Protein AF-A0AAU1TSJ1-F1 (afdb_monomer_lite)

Structure (mmCIF, N/CA/C/O backbone):
data_AF-A0AAU1TSJ1-F1
#
_entry.id   AF-A0AAU1TSJ1-F1
#
loop_
_atom_site.group_PDB
_atom_site.id
_atom_site.type_symbol
_atom_site.label_atom_id
_atom_site.label_alt_id
_atom_site.label_comp_id
_atom_site.label_asym_id
_atom_site.label_entity_id
_atom_site.label_seq_id
_atom_site.pdbx_PDB_ins_code
_atom_site.Cartn_x
_atom_site.Cartn_y
_atom_site.Cartn_z
_atom_site.occupancy
_atom_site.B_iso_or_equiv
_atom_site.auth_seq_id
_atom_site.auth_comp_id
_atom_site.auth_asym_id
_atom_site.auth_atom_id
_atom_site.pdbx_PDB_model_num
ATOM 1 N N . MET A 1 1 ? 46.898 -7.331 -11.568 1.00 37.97 1 MET A N 1
ATOM 2 C CA . MET A 1 1 ? 45.743 -8.161 -11.978 1.00 37.97 1 MET A CA 1
ATOM 3 C C . MET A 1 1 ? 44.589 -7.927 -11.012 1.00 37.97 1 MET A C 1
ATOM 5 O O . MET A 1 1 ? 44.595 -8.489 -9.929 1.00 37.97 1 MET A O 1
ATOM 9 N N . THR A 1 2 ? 43.610 -7.106 -11.386 1.00 34.94 2 THR A N 1
ATOM 10 C CA . THR A 1 2 ? 42.276 -7.073 -10.764 1.00 34.94 2 THR A CA 1
ATOM 11 C C . THR A 1 2 ? 41.277 -6.904 -11.903 1.00 34.94 2 THR A C 1
ATOM 13 O O . THR A 1 2 ? 41.324 -5.932 -12.651 1.00 34.94 2 THR A O 1
ATOM 16 N N . LEU A 1 3 ? 40.458 -7.931 -12.126 1.00 38.59 3 LEU A N 1
ATOM 17 C CA . LEU A 1 3 ? 39.524 -8.006 -13.246 1.00 38.59 3 LEU A CA 1
ATOM 18 C C . LEU A 1 3 ? 38.462 -6.911 -13.101 1.00 38.59 3 LEU A C 1
ATOM 20 O O . LEU A 1 3 ? 37.605 -6.971 -12.217 1.00 38.59 3 LEU A O 1
ATOM 24 N N . GLY A 1 4 ? 38.529 -5.915 -13.987 1.00 41.94 4 GLY A N 1
ATOM 25 C CA . GLY A 1 4 ? 37.473 -4.936 -14.187 1.00 41.94 4 GLY A CA 1
ATOM 26 C C . GLY A 1 4 ? 36.176 -5.666 -14.510 1.00 41.94 4 GLY A C 1
ATOM 27 O O . GLY A 1 4 ? 36.056 -6.337 -15.533 1.00 41.94 4 GLY A O 1
ATOM 28 N N . THR A 1 5 ? 35.203 -5.579 -13.607 1.00 44.62 5 THR A N 1
ATOM 29 C CA . THR A 1 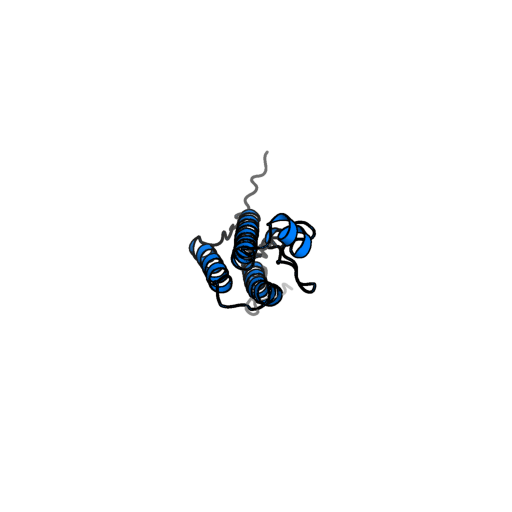5 ? 33.854 -6.067 -13.883 1.00 44.62 5 THR A CA 1
ATOM 30 C C . THR A 1 5 ? 33.160 -5.031 -14.760 1.00 44.62 5 THR A C 1
ATOM 32 O O . THR A 1 5 ? 32.386 -4.212 -14.275 1.00 44.62 5 THR A O 1
ATOM 35 N N . ASP A 1 6 ? 33.457 -5.066 -16.058 1.00 41.06 6 ASP A N 1
ATOM 36 C CA . ASP A 1 6 ? 32.745 -4.315 -17.089 1.00 41.06 6 ASP A CA 1
ATOM 37 C C . ASP A 1 6 ? 31.368 -4.962 -17.300 1.00 41.06 6 ASP A C 1
ATOM 39 O O . ASP A 1 6 ? 31.144 -5.823 -18.150 1.00 41.06 6 ASP A O 1
ATOM 43 N N . ARG A 1 7 ? 30.434 -4.657 -16.398 1.00 43.31 7 ARG A N 1
ATOM 44 C CA . ARG A 1 7 ? 29.023 -4.998 -16.569 1.00 43.31 7 ARG A CA 1
ATOM 45 C C . ARG A 1 7 ? 28.230 -3.714 -16.478 1.00 43.31 7 ARG A C 1
ATOM 47 O O . ARG A 1 7 ? 27.925 -3.237 -15.389 1.00 43.31 7 ARG A O 1
ATOM 54 N N . ASN A 1 8 ? 27.872 -3.189 -17.644 1.00 38.66 8 ASN A N 1
ATOM 55 C CA . ASN A 1 8 ? 26.901 -2.113 -17.789 1.00 38.66 8 ASN A CA 1
ATOM 56 C C . ASN A 1 8 ? 25.516 -2.627 -17.350 1.00 38.66 8 ASN A C 1
ATOM 58 O O . ASN A 1 8 ? 24.721 -3.140 -18.138 1.00 38.66 8 ASN A O 1
ATOM 62 N N . VAL A 1 9 ? 25.248 -2.576 -16.045 1.00 42.56 9 VAL A N 1
ATOM 63 C CA . VAL A 1 9 ? 23.927 -2.854 -15.478 1.00 42.56 9 VAL A CA 1
ATOM 64 C C . VAL A 1 9 ? 23.094 -1.592 -15.648 1.00 42.56 9 VAL A C 1
ATOM 66 O O . VAL A 1 9 ? 23.285 -0.613 -14.930 1.00 42.56 9 VAL A O 1
ATOM 69 N N . VAL A 1 10 ? 22.156 -1.607 -16.598 1.00 45.84 10 VAL A N 1
ATOM 70 C CA . VAL A 1 10 ? 21.131 -0.563 -16.698 1.00 45.84 10 VAL A CA 1
ATOM 71 C C . VAL A 1 10 ? 20.203 -0.725 -15.498 1.00 45.84 10 VAL A C 1
ATOM 73 O O . VAL A 1 10 ? 19.226 -1.476 -15.528 1.00 45.84 10 VAL A O 1
ATOM 76 N N . TYR A 1 11 ? 20.532 -0.047 -14.402 1.00 48.62 11 TYR A N 1
ATOM 77 C CA . TYR A 1 11 ? 19.621 0.100 -13.281 1.00 48.62 11 TYR A CA 1
ATOM 78 C C . TYR A 1 11 ? 18.442 0.948 -13.757 1.00 48.62 11 TYR A C 1
ATOM 80 O O . TYR A 1 11 ? 18.512 2.175 -13.800 1.00 48.62 11 TYR A O 1
ATOM 88 N N . THR A 1 12 ? 17.357 0.289 -14.158 1.00 55.56 12 THR A N 1
ATOM 89 C CA . THR A 1 12 ? 16.117 0.963 -14.554 1.00 55.56 12 THR A CA 1
ATOM 90 C C . THR A 1 12 ? 15.384 1.409 -13.292 1.00 55.56 12 THR A C 1
ATOM 92 O O . THR A 1 12 ? 14.319 0.902 -12.944 1.00 55.56 12 THR A O 1
ATOM 95 N N . TYR A 1 13 ? 15.985 2.352 -12.562 1.00 59.28 13 TYR A N 1
ATOM 96 C CA . TYR A 1 13 ? 15.320 3.003 -11.447 1.00 59.28 13 TYR A CA 1
ATOM 97 C C . TYR A 1 13 ? 14.005 3.596 -11.959 1.00 59.28 13 TYR A C 1
ATOM 99 O O . TYR A 1 13 ? 13.984 4.224 -13.025 1.00 59.28 13 TYR A O 1
ATOM 107 N N . PRO A 1 14 ? 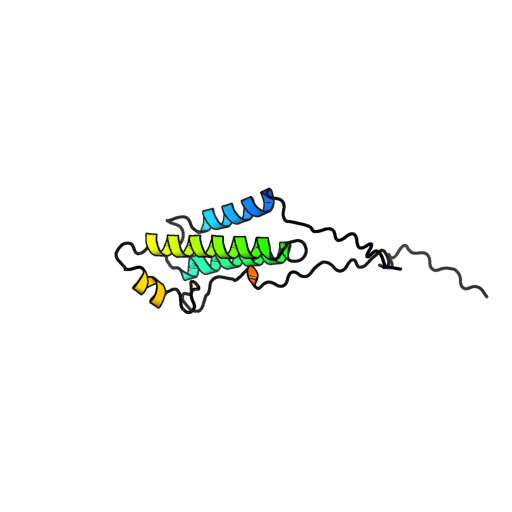12.888 3.398 -11.242 1.00 66.31 14 PRO A N 1
ATOM 108 C CA . PRO A 1 14 ? 11.636 3.976 -11.678 1.00 66.31 14 PRO A CA 1
ATOM 109 C C . PRO A 1 14 ? 11.809 5.494 -11.629 1.00 66.31 14 PRO A C 1
ATOM 111 O O . PRO A 1 14 ? 12.237 6.048 -10.615 1.00 66.31 14 PRO A O 1
ATOM 114 N N . SER A 1 15 ? 11.495 6.170 -12.736 1.00 72.94 15 SER A N 1
ATOM 115 C CA . SER A 1 15 ? 11.477 7.632 -12.770 1.00 72.94 15 SER A CA 1
ATOM 116 C C . SER A 1 15 ? 10.666 8.165 -11.586 1.00 72.94 15 SER A C 1
ATOM 118 O O . SER A 1 15 ? 9.638 7.582 -11.222 1.00 72.94 15 SER A O 1
ATOM 120 N N . LYS A 1 16 ? 11.069 9.311 -11.020 1.00 77.25 16 LYS A N 1
ATOM 121 C CA . LYS A 1 16 ? 10.301 10.008 -9.971 1.00 77.25 16 LYS A CA 1
ATOM 122 C C . LYS A 1 16 ? 8.820 10.150 -10.356 1.00 77.25 16 LYS A C 1
ATOM 124 O O . LYS A 1 16 ? 7.949 10.023 -9.502 1.00 77.25 16 LYS A O 1
ATOM 129 N N . LYS A 1 17 ? 8.530 10.312 -11.653 1.00 79.44 17 LYS A N 1
ATOM 130 C CA . LYS A 1 17 ? 7.172 10.377 -12.212 1.00 79.44 17 LYS A CA 1
ATOM 131 C C . LYS A 1 17 ? 6.396 9.059 -12.078 1.00 79.44 17 LYS A C 1
ATOM 133 O O . LYS A 1 17 ? 5.210 9.078 -11.764 1.00 79.44 17 LYS A O 1
ATOM 138 N N . ALA A 1 18 ? 7.051 7.915 -12.281 1.00 81.00 18 ALA A N 1
ATOM 139 C CA . ALA A 1 18 ? 6.432 6.598 -12.123 1.00 81.00 18 ALA A CA 1
ATOM 140 C C . ALA A 1 18 ? 6.111 6.294 -10.651 1.00 81.00 18 ALA A C 1
ATOM 142 O O . ALA A 1 18 ? 5.051 5.741 -10.354 1.00 81.00 18 ALA A O 1
ATOM 143 N N . LEU A 1 19 ? 6.998 6.705 -9.738 1.00 83.44 19 LEU A N 1
ATOM 144 C CA . LEU A 1 19 ? 6.767 6.612 -8.297 1.00 83.44 19 LEU A CA 1
ATOM 145 C C . LEU A 1 19 ? 5.630 7.538 -7.840 1.00 83.44 19 LEU A C 1
ATOM 147 O O . LEU A 1 19 ? 4.735 7.102 -7.121 1.00 83.44 19 LEU A O 1
ATOM 151 N N . ALA A 1 20 ? 5.615 8.788 -8.305 1.00 85.19 20 ALA A N 1
ATOM 152 C CA . ALA A 1 20 ? 4.524 9.720 -8.025 1.00 85.19 20 ALA A CA 1
ATOM 153 C C . ALA A 1 20 ? 3.175 9.167 -8.513 1.00 85.19 20 ALA A C 1
ATOM 155 O O . ALA A 1 20 ? 2.207 9.156 -7.763 1.00 85.19 20 ALA A O 1
ATOM 156 N N . SER A 1 21 ? 3.136 8.584 -9.716 1.00 87.56 21 SER A N 1
ATOM 157 C CA . SER A 1 21 ? 1.922 7.985 -10.281 1.00 87.56 21 SER A CA 1
ATOM 158 C C . SER A 1 21 ? 1.331 6.872 -9.404 1.00 87.56 21 SER A C 1
ATOM 160 O O . SER A 1 21 ? 0.117 6.837 -9.188 1.00 87.56 21 SER A O 1
ATOM 162 N N . ILE A 1 22 ? 2.155 5.964 -8.862 1.00 87.06 22 ILE A N 1
ATOM 163 C CA . ILE A 1 22 ? 1.649 4.910 -7.965 1.00 87.06 22 ILE A CA 1
ATOM 164 C C . ILE A 1 22 ? 1.228 5.473 -6.607 1.00 87.06 22 ILE A C 1
ATOM 166 O O . ILE A 1 22 ? 0.191 5.073 -6.081 1.00 87.06 22 ILE A O 1
ATOM 170 N N . VAL A 1 23 ? 1.975 6.441 -6.074 1.00 88.12 23 VAL A N 1
ATOM 171 C CA . VAL A 1 23 ? 1.632 7.143 -4.832 1.00 88.12 23 VAL A CA 1
ATOM 172 C C . VAL A 1 23 ? 0.285 7.856 -4.966 1.00 88.12 23 VAL A C 1
ATOM 174 O O . VAL A 1 23 ? -0.560 7.730 -4.079 1.00 88.12 23 VAL A O 1
ATOM 177 N N . ASP A 1 24 ? 0.035 8.524 -6.090 1.00 88.88 24 ASP A N 1
ATOM 178 C CA . ASP A 1 24 ? -1.230 9.199 -6.377 1.00 88.88 24 ASP A CA 1
ATOM 179 C C . ASP A 1 24 ? -2.385 8.208 -6.536 1.00 88.88 24 ASP A C 1
ATOM 181 O O . ASP A 1 24 ? -3.465 8.430 -5.985 1.00 88.88 24 ASP A O 1
ATOM 185 N N . LYS A 1 25 ? -2.156 7.063 -7.193 1.00 87.94 25 LYS A N 1
ATOM 186 C CA . LYS A 1 25 ? -3.148 5.975 -7.264 1.00 87.94 25 LYS A CA 1
ATOM 187 C C . LYS A 1 25 ? -3.496 5.442 -5.876 1.00 87.94 25 LYS A C 1
ATOM 189 O O . LYS A 1 25 ? -4.675 5.360 -5.532 1.00 87.94 25 LYS A O 1
ATOM 194 N N . VAL A 1 26 ? -2.491 5.136 -5.052 1.00 88.44 26 VAL A N 1
ATOM 195 C CA . VAL A 1 26 ? -2.689 4.711 -3.658 1.00 88.44 26 VAL A CA 1
ATOM 196 C C . VAL A 1 26 ? -3.465 5.782 -2.889 1.00 88.44 26 VAL A C 1
ATOM 198 O O . VAL A 1 26 ? -4.459 5.481 -2.226 1.00 88.44 26 VAL A O 1
ATOM 201 N N . ARG A 1 27 ? -3.079 7.055 -3.029 1.00 87.31 27 ARG A N 1
ATOM 202 C CA . ARG A 1 27 ? -3.755 8.191 -2.394 1.00 87.31 27 ARG A CA 1
ATOM 203 C C . ARG A 1 27 ? -5.227 8.280 -2.797 1.00 87.31 27 ARG A C 1
ATOM 205 O O . ARG A 1 27 ? -6.056 8.506 -1.913 1.00 87.31 27 ARG A O 1
ATOM 212 N N . ALA A 1 28 ? -5.533 8.096 -4.081 1.00 86.62 28 ALA A N 1
ATOM 213 C CA . ALA A 1 28 ? -6.877 8.163 -4.650 1.00 86.62 28 ALA A CA 1
ATOM 214 C C . ALA A 1 28 ? -7.781 6.999 -4.213 1.00 86.62 28 ALA A C 1
ATOM 216 O O . ALA A 1 28 ? -8.994 7.193 -4.080 1.00 86.62 28 ALA A O 1
ATOM 217 N N . ILE A 1 29 ? -7.205 5.817 -3.9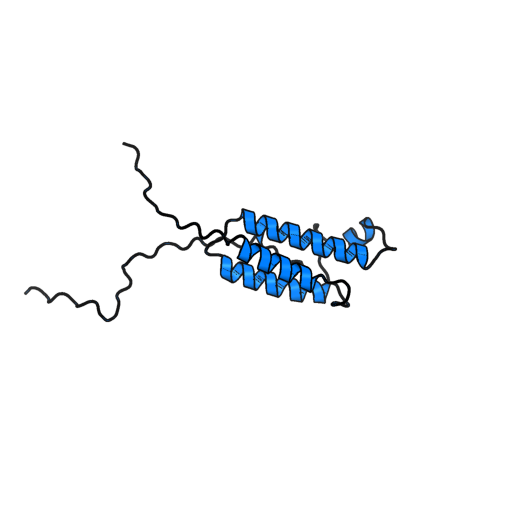80 1.00 84.38 29 ILE A N 1
ATOM 218 C CA . ILE A 1 29 ? -7.900 4.630 -3.455 1.00 84.38 29 ILE A CA 1
ATOM 219 C C . ILE A 1 29 ? -8.186 4.801 -1.960 1.00 84.38 29 ILE A C 1
ATOM 221 O O . ILE A 1 29 ? -9.314 4.620 -1.517 1.00 84.38 29 ILE A O 1
ATOM 225 N N . THR A 1 30 ? -7.218 5.287 -1.175 1.00 81.81 30 THR A N 1
ATOM 226 C CA . THR A 1 30 ? -7.414 5.551 0.267 1.00 81.81 30 THR A CA 1
ATOM 227 C C . THR A 1 30 ? -8.256 6.816 0.559 1.00 81.81 30 THR A C 1
ATOM 229 O O . THR A 1 30 ? -8.185 7.387 1.652 1.00 81.81 30 THR A O 1
ATOM 232 N N . GLY A 1 31 ? -9.021 7.323 -0.411 1.00 76.50 31 GLY A N 1
ATOM 233 C CA . GLY A 1 31 ? -9.945 8.444 -0.220 1.00 76.50 31 GLY A CA 1
ATOM 234 C C . GLY A 1 31 ? -11.045 8.108 0.798 1.00 76.50 31 GLY A C 1
ATOM 235 O O . GLY A 1 31 ? -11.516 6.976 0.863 1.00 76.50 31 GLY A O 1
ATOM 236 N N . ARG A 1 32 ? -11.453 9.098 1.608 1.00 58.62 32 ARG A N 1
ATOM 237 C CA . ARG A 1 32 ? -12.316 8.944 2.805 1.00 58.62 32 ARG A CA 1
ATOM 238 C C . ARG A 1 32 ? -13.651 8.208 2.579 1.00 58.62 32 ARG A C 1
ATOM 240 O O . ARG A 1 32 ? -14.194 7.691 3.547 1.00 58.62 32 ARG A O 1
ATOM 247 N N . SER A 1 33 ? -14.171 8.168 1.356 1.00 57.47 33 SER A N 1
ATOM 248 C CA . SER A 1 33 ? -15.567 7.821 1.052 1.00 57.47 33 SER A CA 1
ATOM 249 C C . SER A 1 33 ? -15.755 6.623 0.111 1.00 57.47 33 SER A C 1
ATOM 251 O O . SER A 1 33 ? -16.886 6.337 -0.261 1.00 57.47 33 SER A O 1
ATOM 253 N N . LYS A 1 34 ? -14.689 5.907 -0.280 1.00 65.00 34 LYS A N 1
ATOM 254 C CA . LYS A 1 34 ? -14.788 4.890 -1.349 1.00 65.00 34 LYS A CA 1
ATOM 255 C C . LYS A 1 34 ? -15.065 3.456 -0.895 1.00 65.00 34 LYS A C 1
ATOM 257 O O . LYS A 1 34 ? -15.555 2.671 -1.696 1.00 65.00 34 LYS A O 1
ATOM 262 N N . HIS A 1 35 ? -14.779 3.106 0.359 1.00 73.69 35 HIS A N 1
ATOM 263 C CA . HIS A 1 35 ? -14.863 1.715 0.820 1.00 73.69 35 HIS A CA 1
ATOM 264 C C . HIS A 1 35 ? -15.661 1.595 2.118 1.00 73.69 35 HIS A C 1
ATOM 266 O O . HIS A 1 35 ? -15.500 2.402 3.044 1.00 73.69 35 HIS A O 1
ATOM 272 N N . ARG A 1 36 ? -16.547 0.592 2.171 1.00 72.88 36 ARG A N 1
ATOM 273 C CA . ARG A 1 36 ? -17.375 0.290 3.346 1.00 72.88 36 ARG A CA 1
ATOM 274 C C . ARG A 1 36 ? -16.622 -0.612 4.332 1.00 72.88 36 ARG A C 1
ATOM 276 O O . ARG A 1 36 ? -16.728 -0.369 5.535 1.00 72.88 36 ARG A O 1
ATOM 283 N N . HIS A 1 37 ? -15.804 -1.534 3.822 1.00 83.50 37 HIS A N 1
ATOM 284 C CA . HIS A 1 37 ? -14.979 -2.462 4.600 1.00 83.50 37 HIS A CA 1
ATOM 285 C C . HIS A 1 37 ? -13.476 -2.245 4.341 1.00 83.50 37 HIS A C 1
ATOM 287 O O . HIS A 1 37 ? -13.084 -1.680 3.314 1.00 83.50 37 HIS A O 1
ATOM 293 N N . LEU A 1 38 ? -12.623 -2.650 5.288 1.00 84.69 38 LEU A N 1
ATOM 294 C CA . LEU A 1 38 ? -11.168 -2.636 5.111 1.00 84.69 38 LEU A CA 1
ATOM 295 C C . LEU A 1 38 ? -10.759 -3.673 4.048 1.0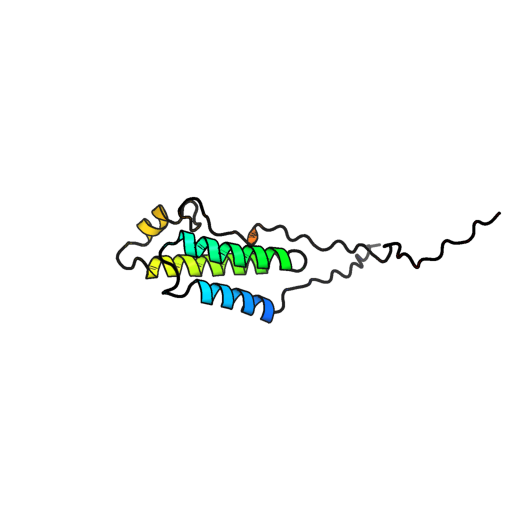0 84.69 38 LEU A C 1
ATOM 297 O O . LEU A 1 38 ? -9.849 -3.402 3.270 1.00 84.69 38 LEU A O 1
ATOM 301 N N . SER A 1 39 ? -11.451 -4.805 3.946 1.00 86.19 39 SER A N 1
ATOM 302 C CA . SER A 1 39 ? -11.222 -5.860 2.960 1.00 86.19 39 SER A CA 1
ATOM 303 C C . SER A 1 39 ? -11.382 -5.346 1.524 1.00 86.19 39 SER A C 1
ATOM 305 O O . SER A 1 39 ? -10.523 -5.625 0.687 1.00 86.19 39 SER A O 1
ATOM 307 N N . ASP A 1 40 ? -12.377 -4.497 1.247 1.00 86.75 40 ASP A N 1
ATOM 308 C CA . ASP A 1 40 ? -12.545 -3.830 -0.056 1.00 86.75 40 ASP A CA 1
ATOM 309 C C . ASP A 1 40 ? -11.364 -2.912 -0.397 1.00 86.75 40 ASP A C 1
ATOM 311 O O . ASP A 1 40 ? -10.825 -2.948 -1.509 1.00 86.75 40 ASP A O 1
ATOM 315 N N . LEU A 1 41 ? -10.934 -2.104 0.581 1.00 88.06 41 LEU A N 1
ATOM 316 C CA . LEU A 1 41 ? -9.780 -1.218 0.438 1.00 88.06 41 LEU A CA 1
ATOM 317 C C . LEU A 1 41 ? -8.513 -2.036 0.154 1.00 88.06 41 LEU A C 1
ATOM 319 O O . LEU A 1 41 ? -7.753 -1.703 -0.755 1.00 88.06 41 LEU A O 1
ATOM 323 N N . LEU A 1 42 ? -8.294 -3.114 0.913 1.00 88.44 42 LEU A N 1
ATOM 324 C CA . LEU A 1 42 ? -7.140 -3.993 0.753 1.00 88.44 42 LEU A CA 1
ATOM 325 C C . LEU A 1 42 ? -7.161 -4.707 -0.598 1.00 88.44 42 LEU A C 1
ATOM 327 O O . LEU A 1 42 ? -6.119 -4.774 -1.242 1.00 88.44 42 LEU A O 1
ATOM 331 N N . ARG A 1 43 ? -8.316 -5.177 -1.082 1.00 88.56 43 ARG A N 1
ATOM 332 C CA . ARG A 1 43 ? -8.447 -5.791 -2.417 1.00 88.56 43 ARG A CA 1
ATOM 333 C C . ARG A 1 43 ? -8.011 -4.834 -3.522 1.00 88.56 43 ARG A C 1
ATOM 335 O O . ARG A 1 43 ? -7.152 -5.190 -4.331 1.00 88.56 43 ARG A O 1
ATOM 342 N N . GLN A 1 44 ? -8.560 -3.618 -3.539 1.00 88.56 44 GLN A N 1
ATOM 343 C CA . GLN A 1 44 ? -8.256 -2.649 -4.593 1.00 88.56 44 GLN A CA 1
ATOM 344 C C . GLN A 1 44 ? -6.796 -2.185 -4.531 1.00 88.56 44 GLN A C 1
ATOM 346 O O . GLN A 1 44 ? -6.111 -2.111 -5.554 1.00 88.56 44 GLN A O 1
ATOM 351 N N . LEU A 1 45 ? -6.296 -1.924 -3.323 1.00 89.75 45 LEU A N 1
ATOM 352 C CA . LEU A 1 45 ? -4.916 -1.510 -3.111 1.00 89.75 45 LEU A CA 1
ATOM 353 C C . LEU A 1 45 ? -3.926 -2.622 -3.491 1.00 89.75 45 LEU A C 1
ATOM 355 O O . LEU A 1 45 ? -2.958 -2.365 -4.203 1.00 89.75 45 LEU A O 1
ATOM 359 N N . ASN A 1 46 ? -4.195 -3.868 -3.094 1.00 90.50 46 ASN A N 1
ATOM 360 C CA . ASN A 1 46 ? -3.356 -5.017 -3.427 1.00 90.50 46 ASN A CA 1
ATOM 361 C C . ASN A 1 46 ? -3.295 -5.268 -4.935 1.00 90.50 46 ASN A C 1
ATOM 363 O O . ASN A 1 46 ? -2.217 -5.576 -5.437 1.00 90.50 46 ASN A O 1
ATOM 367 N N . ALA A 1 47 ? -4.405 -5.120 -5.663 1.00 89.25 47 ALA A N 1
ATOM 368 C CA . ALA A 1 47 ? -4.418 -5.276 -7.118 1.00 89.25 47 ALA A CA 1
ATOM 369 C C . ALA A 1 47 ? -3.489 -4.260 -7.803 1.00 89.25 47 ALA A C 1
ATOM 371 O O . ALA A 1 47 ? -2.664 -4.626 -8.643 1.00 89.25 47 ALA A O 1
ATOM 372 N N . VAL A 1 48 ? -3.560 -2.993 -7.385 1.00 89.69 48 VAL A N 1
ATOM 373 C CA . VAL A 1 48 ? -2.726 -1.917 -7.934 1.00 89.69 48 VAL A CA 1
ATOM 374 C C . VAL A 1 48 ? -1.252 -2.097 -7.571 1.00 89.69 48 VAL A C 1
ATOM 376 O O . VAL A 1 48 ? -0.393 -1.981 -8.446 1.00 89.69 48 VAL A O 1
ATOM 379 N N . LEU A 1 49 ? -0.947 -2.432 -6.314 1.00 87.88 49 LEU A N 1
ATOM 380 C CA . LEU A 1 49 ? 0.426 -2.687 -5.876 1.00 87.88 49 LEU A CA 1
ATOM 381 C C . LEU A 1 49 ? 1.030 -3.906 -6.579 1.00 87.88 49 LEU A C 1
ATOM 383 O O . LEU A 1 49 ? 2.164 -3.833 -7.043 1.00 87.88 49 LEU A O 1
ATOM 387 N N . ARG A 1 50 ? 0.278 -5.007 -6.714 1.00 88.50 50 ARG A N 1
ATOM 388 C CA . ARG A 1 50 ? 0.736 -6.209 -7.428 1.00 88.50 50 ARG A CA 1
ATOM 389 C C . ARG A 1 50 ? 1.026 -5.918 -8.893 1.00 88.50 50 ARG A C 1
ATOM 391 O O . ARG A 1 50 ? 2.090 -6.300 -9.368 1.00 88.50 50 ARG A O 1
ATOM 398 N N . GLY A 1 51 ? 0.123 -5.225 -9.589 1.00 86.88 51 GLY A N 1
ATOM 399 C CA . GLY A 1 51 ? 0.323 -4.857 -10.992 1.00 86.88 51 GLY A CA 1
ATOM 400 C C . GLY A 1 51 ? 1.546 -3.959 -11.181 1.00 86.88 51 GLY A C 1
ATOM 401 O O . GLY A 1 51 ? 2.370 -4.201 -12.062 1.00 86.88 51 GLY A O 1
ATOM 402 N N . TRP A 1 52 ? 1.718 -2.971 -10.300 1.00 87.50 52 TRP A N 1
ATOM 403 C CA . TRP A 1 52 ? 2.874 -2.080 -10.343 1.00 87.50 52 TRP A CA 1
ATOM 404 C C . TRP A 1 52 ? 4.182 -2.824 -10.050 1.00 87.50 52 TRP A C 1
ATOM 406 O O . TRP A 1 52 ? 5.129 -2.723 -10.825 1.00 87.50 52 TRP A O 1
ATOM 416 N N . CYS A 1 53 ? 4.228 -3.643 -8.995 1.00 84.62 53 CYS A N 1
ATOM 417 C CA . CYS A 1 53 ? 5.391 -4.470 -8.679 1.00 84.62 53 CYS A CA 1
ATOM 418 C C . CYS A 1 53 ? 5.724 -5.461 -9.798 1.00 84.62 53 CYS A C 1
ATOM 420 O O . CYS A 1 53 ? 6.898 -5.646 -10.092 1.00 84.62 53 CYS A O 1
ATOM 422 N N . ALA A 1 54 ? 4.728 -6.068 -10.449 1.00 84.00 54 ALA A N 1
ATOM 423 C CA . ALA A 1 54 ? 4.949 -6.991 -11.560 1.00 84.00 54 ALA A CA 1
ATOM 424 C C . ALA A 1 54 ? 5.581 -6.296 -12.775 1.00 84.00 54 ALA A C 1
ATOM 426 O O . ALA A 1 54 ? 6.518 -6.836 -13.359 1.00 84.00 54 ALA A O 1
ATOM 427 N N . TYR A 1 55 ? 5.122 -5.088 -13.112 1.00 82.19 55 TYR A N 1
ATOM 428 C CA . TYR A 1 55 ? 5.695 -4.284 -14.195 1.00 82.19 55 TYR A CA 1
ATOM 429 C C . TYR A 1 55 ? 7.136 -3.856 -13.883 1.00 82.19 55 TYR A C 1
ATOM 431 O O . TYR A 1 55 ? 8.034 -3.953 -14.715 1.00 82.19 55 TYR A O 1
ATOM 439 N N . PHE A 1 56 ? 7.374 -3.424 -12.645 1.00 77.38 56 PHE A N 1
ATOM 440 C CA . PHE A 1 56 ? 8.641 -2.843 -12.215 1.00 77.38 56 PHE A CA 1
ATOM 441 C C . PHE A 1 56 ? 9.647 -3.853 -11.631 1.00 77.38 56 PHE A C 1
ATOM 443 O O . PHE A 1 56 ? 10.776 -3.470 -11.317 1.00 77.38 56 PHE A O 1
ATOM 450 N N . ARG A 1 57 ? 9.307 -5.150 -11.542 1.00 75.25 57 ARG A N 1
ATOM 451 C CA . ARG A 1 57 ? 10.169 -6.197 -10.943 1.00 75.25 57 ARG A CA 1
ATOM 452 C C . ARG A 1 57 ? 11.556 -6.309 -11.578 1.00 75.25 57 ARG A C 1
ATOM 454 O O . ARG A 1 57 ? 12.477 -6.793 -10.930 1.00 75.25 57 ARG A O 1
ATOM 461 N N . HIS A 1 58 ? 11.684 -5.896 -12.840 1.00 70.69 58 HIS A N 1
ATOM 462 C CA . HIS A 1 58 ? 12.913 -6.023 -13.622 1.00 70.69 58 HIS A CA 1
ATOM 463 C C . HIS A 1 58 ? 13.863 -4.831 -13.506 1.00 70.69 58 HIS A C 1
ATOM 465 O O . HIS A 1 58 ? 15.052 -4.980 -13.782 1.00 70.69 58 HIS A O 1
ATOM 471 N N . GLY A 1 59 ? 13.349 -3.666 -13.105 1.00 62.00 59 GLY A N 1
ATOM 472 C CA . GLY A 1 59 ? 14.114 -2.419 -13.085 1.00 62.00 59 GLY A CA 1
ATOM 473 C C . GLY A 1 59 ? 14.397 -1.865 -11.694 1.00 62.00 59 GLY A C 1
ATOM 474 O O . GLY A 1 59 ? 15.391 -1.172 -11.494 1.00 62.00 59 GLY A O 1
ATOM 475 N N . VAL A 1 60 ? 13.538 -2.161 -10.721 1.00 67.12 60 VAL A N 1
ATOM 476 C CA . VAL A 1 60 ? 13.452 -1.353 -9.503 1.00 67.12 60 VAL A CA 1
ATOM 477 C C . VAL A 1 60 ? 14.292 -1.909 -8.359 1.00 67.12 60 VAL A C 1
ATOM 479 O O . VAL A 1 60 ? 14.389 -3.114 -8.162 1.00 67.12 60 VAL A O 1
ATOM 482 N N . SER A 1 61 ? 14.906 -1.015 -7.583 1.00 68.19 61 SER A N 1
ATOM 483 C CA . SER A 1 61 ? 15.673 -1.366 -6.391 1.00 68.19 61 SER A CA 1
ATOM 484 C C . SER A 1 61 ? 14.757 -1.719 -5.214 1.00 68.19 61 SER A C 1
ATOM 486 O O . SER A 1 61 ? 13.661 -1.175 -5.061 1.00 68.19 61 SER A O 1
ATOM 488 N N . ALA A 1 62 ? 15.234 -2.595 -4.326 1.00 74.38 62 ALA A N 1
ATOM 489 C CA . ALA A 1 62 ? 14.518 -2.973 -3.104 1.00 74.38 62 ALA A CA 1
ATOM 490 C C . ALA A 1 62 ? 14.107 -1.753 -2.250 1.00 74.38 62 ALA A C 1
ATOM 492 O O . ALA A 1 62 ? 13.052 -1.769 -1.621 1.00 74.38 62 ALA A O 1
ATOM 493 N N . ALA A 1 63 ? 14.887 -0.666 -2.299 1.00 79.69 63 ALA A N 1
ATOM 494 C CA . ALA A 1 63 ? 14.599 0.585 -1.600 1.00 79.69 63 ALA A CA 1
ATOM 495 C C . ALA A 1 63 ? 13.260 1.216 -2.023 1.00 79.69 63 ALA A C 1
ATOM 497 O O . ALA A 1 63 ? 12.489 1.661 -1.175 1.00 79.69 63 ALA A O 1
ATOM 498 N N . THR A 1 64 ? 12.936 1.219 -3.319 1.00 83.00 64 THR A N 1
ATOM 499 C CA . THR A 1 64 ? 11.662 1.775 -3.793 1.00 83.00 64 THR A CA 1
ATOM 500 C C . THR A 1 64 ? 10.470 0.925 -3.356 1.00 83.00 64 THR A C 1
ATOM 502 O O . THR A 1 64 ? 9.427 1.466 -2.988 1.00 83.00 64 THR A O 1
ATOM 505 N N . PHE A 1 65 ? 10.615 -0.401 -3.366 1.00 83.25 65 PHE A N 1
ATOM 506 C CA . PHE A 1 65 ? 9.576 -1.288 -2.849 1.00 83.25 65 PHE A CA 1
ATOM 507 C C . PHE A 1 65 ? 9.393 -1.136 -1.335 1.00 83.25 65 PHE A C 1
ATOM 509 O O . PHE A 1 65 ? 8.254 -1.151 -0.871 1.00 83.25 65 PHE A O 1
ATOM 516 N N . GLY A 1 66 ? 10.475 -0.914 -0.583 1.00 85.19 66 GLY A N 1
ATOM 517 C CA . GLY A 1 66 ? 10.414 -0.557 0.837 1.00 85.19 66 GLY A CA 1
ATOM 518 C C . GLY A 1 66 ? 9.623 0.731 1.075 1.00 85.19 66 GLY A C 1
ATOM 519 O O . GLY A 1 66 ? 8.657 0.721 1.834 1.00 85.19 66 GLY A O 1
ATOM 520 N N . TYR A 1 67 ? 9.950 1.802 0.343 1.00 86.88 67 TYR A N 1
ATOM 521 C CA . TYR A 1 67 ? 9.230 3.077 0.433 1.00 86.88 67 TYR A CA 1
ATOM 522 C C . TYR A 1 67 ? 7.731 2.927 0.135 1.00 86.88 67 TYR A C 1
ATOM 524 O O . TYR A 1 67 ? 6.886 3.476 0.843 1.00 86.88 67 TYR A O 1
ATOM 532 N N . LEU A 1 68 ? 7.378 2.167 -0.906 1.00 86.94 68 LEU A N 1
ATOM 533 C CA . LEU A 1 68 ? 5.982 1.957 -1.284 1.00 86.94 68 LEU A CA 1
ATOM 534 C C . LEU A 1 68 ? 5.208 1.127 -0.246 1.00 86.94 68 LEU A C 1
ATOM 536 O O . LEU A 1 68 ? 4.029 1.405 -0.008 1.00 86.94 68 LEU A O 1
ATOM 540 N N . ASP A 1 69 ? 5.846 0.126 0.367 1.00 89.00 69 ASP A N 1
ATOM 541 C CA . ASP A 1 69 ? 5.255 -0.680 1.443 1.00 89.00 69 ASP A CA 1
ATOM 542 C C . ASP A 1 69 ? 4.968 0.180 2.681 1.00 89.00 69 ASP A C 1
ATOM 544 O O . ASP A 1 69 ? 3.833 0.197 3.164 1.00 89.00 69 ASP A O 1
ATOM 548 N N . GLU A 1 70 ? 5.948 0.971 3.123 1.00 89.50 70 GLU A N 1
ATOM 549 C CA . GLU A 1 70 ? 5.804 1.885 4.259 1.00 89.50 70 GLU A CA 1
ATOM 550 C C . GLU A 1 70 ? 4.730 2.950 3.993 1.00 89.50 70 GLU A C 1
ATOM 552 O O . GLU A 1 70 ? 3.828 3.156 4.813 1.00 89.50 70 GLU A O 1
ATOM 557 N N . TYR A 1 71 ? 4.744 3.566 2.806 1.00 89.81 71 TYR A N 1
ATOM 558 C CA . TYR A 1 71 ? 3.725 4.536 2.406 1.00 89.81 71 TYR A CA 1
ATOM 559 C C . TYR A 1 71 ? 2.318 3.925 2.436 1.00 89.81 71 TYR A C 1
ATOM 561 O O . TYR A 1 71 ? 1.389 4.501 3.012 1.00 89.81 71 TYR A O 1
ATOM 569 N N . SER A 1 72 ? 2.151 2.738 1.851 1.00 89.25 72 SER A N 1
ATOM 570 C CA . SER A 1 72 ? 0.864 2.037 1.805 1.00 89.25 72 SER A CA 1
ATOM 571 C C . SER A 1 72 ? 0.375 1.675 3.208 1.00 89.25 72 SER A C 1
ATOM 573 O O . SER A 1 72 ? -0.790 1.911 3.541 1.00 89.25 72 SER A O 1
ATOM 575 N N . TRP A 1 73 ? 1.271 1.187 4.067 1.00 90.31 73 TRP A N 1
ATOM 576 C CA . TRP A 1 73 ? 0.971 0.874 5.461 1.00 90.31 73 TRP A CA 1
ATOM 577 C C . TRP A 1 73 ? 0.514 2.112 6.247 1.00 90.31 73 TRP A C 1
ATOM 579 O O . TRP A 1 73 ? -0.540 2.088 6.892 1.00 90.31 73 TRP A O 1
ATOM 589 N N . HIS A 1 74 ? 1.228 3.237 6.135 1.00 90.31 74 HIS A N 1
ATOM 590 C CA . HIS A 1 74 ? 0.838 4.496 6.777 1.00 90.31 74 HIS A CA 1
ATOM 591 C C . HIS A 1 74 ? -0.523 5.013 6.299 1.00 90.31 74 HIS A C 1
ATOM 593 O O . HIS A 1 74 ? -1.297 5.576 7.081 1.00 90.31 74 HIS A O 1
ATOM 599 N N . ARG A 1 75 ? -0.850 4.831 5.016 1.00 89.25 75 ARG A N 1
ATOM 600 C CA . ARG A 1 75 ? -2.145 5.241 4.459 1.00 89.25 75 ARG A CA 1
ATOM 601 C C . ARG A 1 75 ? -3.289 4.404 5.022 1.00 89.25 75 ARG A C 1
ATOM 603 O O . ARG A 1 75 ? -4.274 4.987 5.477 1.00 89.25 75 ARG A O 1
ATOM 610 N N . VAL A 1 76 ? -3.147 3.079 5.054 1.00 88.81 76 VAL A N 1
ATOM 611 C CA . VAL A 1 76 ? -4.181 2.171 5.580 1.00 88.81 76 VAL A CA 1
ATOM 612 C C . VAL A 1 76 ? -4.382 2.369 7.086 1.00 88.81 76 VAL A C 1
ATOM 614 O O . VAL A 1 76 ? -5.515 2.497 7.547 1.00 88.81 76 VAL A O 1
ATOM 617 N N . THR A 1 77 ? -3.305 2.495 7.864 1.00 88.50 77 THR A N 1
ATOM 618 C CA . THR A 1 77 ? -3.398 2.763 9.312 1.00 88.50 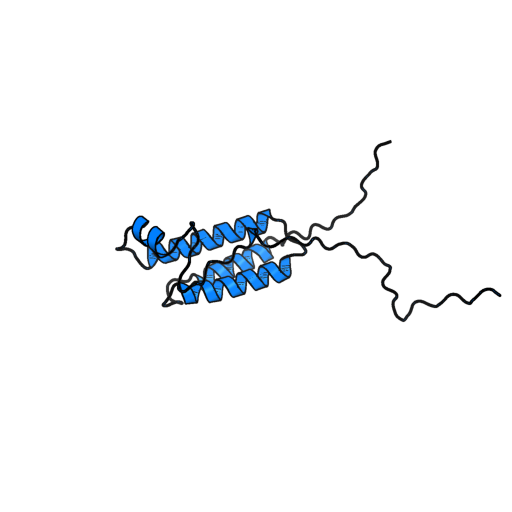77 THR A CA 1
ATOM 619 C C . THR A 1 77 ? -4.047 4.115 9.614 1.00 88.50 77 THR A C 1
ATOM 621 O O . THR A 1 77 ? -4.918 4.211 10.482 1.00 88.50 77 THR A O 1
ATOM 624 N N . ARG A 1 78 ? -3.704 5.168 8.859 1.00 89.12 78 ARG A N 1
ATOM 625 C CA . ARG A 1 78 ? -4.364 6.478 8.972 1.00 89.12 78 ARG A CA 1
ATOM 626 C C . ARG A 1 78 ? -5.841 6.405 8.584 1.00 89.12 78 ARG A C 1
ATOM 628 O O . ARG A 1 78 ? -6.656 7.088 9.202 1.00 89.12 78 ARG A O 1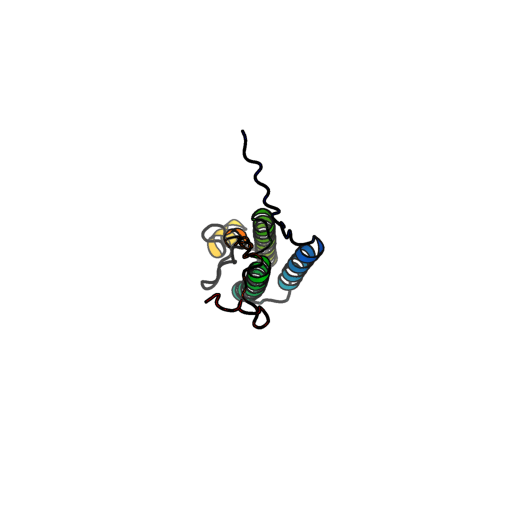
ATOM 635 N N . TRP A 1 79 ? -6.192 5.609 7.577 1.00 88.69 79 TRP A N 1
ATOM 636 C CA . TRP A 1 79 ? -7.583 5.380 7.191 1.00 88.69 79 TRP A CA 1
ATOM 637 C C . TRP A 1 79 ? -8.367 4.690 8.313 1.00 88.69 79 TRP A C 1
ATOM 639 O O . TRP A 1 79 ? -9.420 5.195 8.696 1.00 88.69 79 TRP A O 1
ATOM 649 N N . LEU A 1 80 ? -7.806 3.644 8.931 1.00 87.81 80 LEU A N 1
ATOM 650 C CA . LEU A 1 80 ? -8.410 2.959 10.081 1.00 87.81 80 LEU A CA 1
ATOM 651 C C . LEU A 1 80 ? -8.650 3.906 11.262 1.00 87.81 80 LEU A C 1
ATOM 653 O O . LEU A 1 80 ? -9.752 3.943 11.807 1.00 87.81 80 LEU A O 1
ATOM 657 N N . ARG A 1 81 ? -7.659 4.739 11.612 1.00 87.31 81 ARG A N 1
ATOM 658 C CA . ARG A 1 81 ? -7.811 5.750 12.677 1.00 87.31 81 ARG A CA 1
ATOM 659 C C . ARG A 1 81 ? -8.903 6.771 12.365 1.00 87.31 81 ARG A C 1
ATOM 661 O O . ARG A 1 81 ? -9.624 7.186 13.262 1.00 87.31 81 ARG A O 1
ATOM 668 N N . LYS A 1 82 ? -9.040 7.179 11.099 1.00 86.50 82 LYS A N 1
ATOM 669 C CA . LYS A 1 82 ? -10.095 8.111 10.669 1.00 86.50 82 LYS A CA 1
ATOM 670 C C . LYS A 1 82 ? -11.483 7.470 10.665 1.00 86.50 82 LYS A C 1
ATOM 672 O O . LYS A 1 82 ? -12.453 8.171 10.924 1.00 86.50 82 LYS A O 1
ATOM 677 N N . ARG A 1 83 ? -11.577 6.177 10.343 1.00 85.06 83 ARG A N 1
ATOM 678 C CA . ARG A 1 83 ? -12.830 5.407 10.314 1.00 85.06 83 ARG A CA 1
ATOM 679 C C . ARG A 1 83 ? -13.361 5.140 11.723 1.00 85.06 83 ARG A C 1
ATOM 681 O O . ARG A 1 83 ? -14.567 5.174 11.930 1.00 85.06 83 ARG A O 1
ATOM 688 N N . HIS A 1 84 ? -12.465 4.912 12.681 1.00 86.06 84 HIS A N 1
ATOM 689 C CA . HIS A 1 84 ? -12.809 4.559 14.056 1.00 86.06 84 HIS A CA 1
ATOM 690 C C . HIS A 1 84 ? -12.278 5.590 15.067 1.00 86.06 84 HIS A C 1
ATOM 692 O O . HIS A 1 84 ? -11.421 5.258 15.884 1.00 86.06 84 HIS A O 1
ATOM 698 N N . PRO A 1 85 ? -12.789 6.836 15.060 1.00 85.00 85 PRO A N 1
ATOM 699 C CA . PRO A 1 85 ? -12.286 7.896 15.938 1.00 85.00 85 PRO A CA 1
ATOM 700 C C . PRO A 1 85 ? -12.528 7.618 17.429 1.00 85.00 85 PRO A C 1
ATOM 702 O O . PRO A 1 85 ? -11.797 8.124 18.270 1.00 85.00 85 PRO A O 1
ATOM 705 N N . ARG A 1 86 ? -13.545 6.809 17.755 1.00 87.69 86 ARG A N 1
ATOM 706 C CA . ARG A 1 86 ? -13.930 6.459 19.132 1.00 87.69 86 ARG A CA 1
ATOM 707 C C . ARG A 1 86 ? -13.251 5.194 19.664 1.00 87.69 86 ARG A C 1
ATOM 709 O O . ARG A 1 86 ? -13.424 4.862 20.828 1.00 87.69 86 ARG A O 1
ATOM 716 N N . VAL A 1 87 ? -12.520 4.463 18.820 1.00 88.25 87 VAL A N 1
ATOM 717 C CA . VAL A 1 87 ? -11.859 3.214 19.220 1.00 88.25 87 VAL A CA 1
ATOM 718 C C . VAL A 1 87 ? -10.383 3.511 19.476 1.00 88.25 87 VAL A C 1
ATOM 720 O O . VAL A 1 87 ? -9.725 4.092 18.608 1.00 88.25 87 VAL A O 1
ATOM 723 N N . PRO A 1 88 ? -9.822 3.110 20.631 1.00 90.00 88 PRO A N 1
ATOM 724 C CA . PRO A 1 88 ? -8.413 3.338 20.907 1.00 90.00 88 PRO A CA 1
ATOM 725 C C . PRO A 1 88 ? -7.540 2.578 19.905 1.00 90.00 88 PRO A C 1
ATOM 727 O O . PRO A 1 88 ? -7.862 1.466 19.472 1.00 90.00 88 PRO A O 1
ATOM 730 N N . TRP A 1 89 ? -6.389 3.163 19.565 1.00 86.19 89 TRP A N 1
ATOM 731 C CA . TRP A 1 89 ? -5.464 2.585 18.587 1.00 86.19 89 TRP A CA 1
ATOM 732 C C . TRP A 1 89 ? -5.032 1.162 18.955 1.00 86.19 89 TRP A C 1
ATOM 734 O O . TRP A 1 89 ? -4.951 0.311 18.077 1.00 86.19 89 TRP A O 1
ATOM 744 N N . ALA A 1 90 ? -4.840 0.875 20.245 1.00 87.44 90 ALA A N 1
ATOM 745 C CA . ALA A 1 90 ? -4.494 -0.461 20.724 1.00 87.44 90 ALA A CA 1
ATOM 746 C C . ALA A 1 90 ? -5.551 -1.521 20.361 1.00 87.44 90 ALA A C 1
ATOM 748 O O . ALA A 1 90 ? -5.192 -2.637 19.988 1.00 87.44 90 ALA A O 1
ATOM 749 N N . SER A 1 91 ? -6.841 -1.177 20.421 1.00 87.69 91 SER A N 1
ATOM 750 C CA . SER A 1 91 ? -7.927 -2.094 20.050 1.00 87.69 91 SER A CA 1
ATOM 751 C C . SER A 1 91 ? -8.018 -2.279 18.537 1.00 87.69 91 SER A C 1
ATOM 753 O O . SER A 1 91 ? -8.201 -3.399 18.067 1.00 87.69 91 SER A O 1
ATOM 755 N N . LEU A 1 92 ? -7.815 -1.209 17.758 1.00 86.44 92 LEU A N 1
ATOM 756 C CA . LEU A 1 92 ? -7.728 -1.309 16.295 1.00 86.44 92 LEU A CA 1
ATOM 757 C C . LEU A 1 92 ? -6.534 -2.154 15.857 1.00 86.44 92 LEU A C 1
ATOM 759 O O . LEU A 1 92 ? -6.655 -2.968 14.949 1.00 86.44 92 LEU A O 1
ATOM 763 N N . PHE A 1 93 ? -5.394 -1.982 16.518 1.00 84.19 93 PHE A N 1
ATOM 764 C CA . PHE A 1 93 ? -4.175 -2.717 16.230 1.00 84.19 93 PHE A CA 1
ATOM 765 C C . PHE A 1 93 ? -4.326 -4.208 16.539 1.00 84.19 93 PHE A C 1
ATOM 767 O O . PHE A 1 93 ? -3.981 -5.036 15.702 1.00 84.19 93 PHE A O 1
ATOM 774 N N . ARG A 1 94 ? -4.919 -4.559 17.688 1.00 84.56 94 ARG A N 1
ATOM 775 C CA . ARG A 1 94 ? -5.220 -5.960 18.024 1.00 84.56 94 ARG A CA 1
ATOM 776 C C . ARG A 1 94 ? -6.186 -6.609 17.036 1.00 84.56 94 ARG A C 1
ATOM 778 O O . ARG A 1 94 ? -6.006 -7.771 16.700 1.00 84.56 94 ARG A O 1
ATOM 785 N N . ARG A 1 95 ? -7.196 -5.867 16.575 1.00 84.56 95 ARG A N 1
ATOM 786 C CA . ARG A 1 95 ? -8.243 -6.399 15.696 1.00 84.56 95 ARG A CA 1
ATOM 787 C C . ARG A 1 95 ? -7.812 -6.506 14.233 1.00 84.56 95 ARG A C 1
ATOM 789 O O . ARG A 1 95 ? -8.077 -7.516 13.600 1.00 84.56 95 ARG A O 1
ATOM 796 N N . PHE A 1 96 ? -7.187 -5.460 13.699 1.00 83.69 96 PHE A N 1
ATOM 797 C CA . PHE A 1 96 ? -6.932 -5.319 12.262 1.00 83.69 96 PHE A CA 1
ATOM 798 C C . PHE A 1 96 ? -5.460 -5.446 11.880 1.00 83.69 96 PHE A C 1
ATOM 800 O O . PHE A 1 96 ? -5.162 -5.468 10.693 1.00 83.69 96 PHE A O 1
ATOM 807 N N . LEU A 1 97 ? -4.522 -5.486 12.832 1.00 83.75 97 LEU A N 1
ATOM 808 C CA . LEU A 1 97 ? -3.089 -5.608 12.542 1.00 83.75 97 LEU A CA 1
ATOM 809 C C . LEU A 1 97 ? -2.440 -6.819 13.235 1.00 83.75 97 LEU A C 1
ATOM 811 O O . LEU A 1 97 ? -1.433 -6.645 13.936 1.00 83.75 97 LEU A O 1
ATOM 815 N N . PRO A 1 98 ? -2.935 -8.056 13.014 1.00 78.56 98 PRO A N 1
ATOM 816 C CA . PRO A 1 98 ? -2.193 -9.238 13.438 1.00 78.56 98 PRO A CA 1
ATOM 817 C C . PRO A 1 98 ? -0.807 -9.210 12.771 1.00 78.56 98 PRO A C 1
ATOM 819 O O . PRO A 1 98 ? -0.676 -9.024 11.561 1.00 78.56 98 PRO A O 1
ATOM 822 N N . GLY A 1 99 ? 0.260 -9.278 13.572 1.00 80.19 99 GLY A N 1
ATOM 823 C CA . GLY A 1 99 ? 1.632 -9.204 13.057 1.00 80.19 99 GLY A CA 1
ATOM 824 C C . GLY A 1 99 ? 2.020 -7.856 12.427 1.00 80.19 99 GLY A C 1
ATOM 825 O O . GLY A 1 99 ? 2.840 -7.829 11.511 1.00 80.19 99 GLY A O 1
ATOM 826 N N . LYS A 1 100 ? 1.447 -6.733 12.896 1.00 80.69 100 LYS A N 1
ATOM 827 C CA . LYS A 1 100 ? 1.738 -5.357 12.422 1.00 80.69 100 LYS A CA 1
ATOM 828 C C . LYS A 1 100 ? 1.285 -5.066 10.984 1.00 80.69 100 LYS A C 1
ATOM 830 O O . LYS A 1 100 ? 1.651 -4.030 10.425 1.00 80.69 100 LYS A O 1
ATOM 835 N N . ARG A 1 101 ? 0.462 -5.929 10.382 1.00 84.56 101 ARG A N 1
ATOM 836 C CA . ARG A 1 101 ? 0.004 -5.809 8.989 1.00 84.56 101 ARG A CA 1
ATOM 837 C C . ARG A 1 101 ? -1.522 -5.717 8.913 1.00 84.56 101 ARG A C 1
ATOM 839 O O . ARG A 1 101 ? -2.185 -6.625 9.409 1.00 84.56 101 ARG A O 1
ATOM 846 N N . PRO A 1 102 ? -2.080 -4.670 8.270 1.00 85.12 102 PRO A N 1
ATOM 847 C CA . PRO A 1 102 ? -3.518 -4.549 8.067 1.00 85.12 102 PRO A CA 1
ATOM 848 C C . PRO A 1 102 ? -4.089 -5.800 7.400 1.00 85.12 102 PRO A C 1
ATOM 850 O O . PRO A 1 102 ? -3.662 -6.154 6.300 1.00 85.12 102 PRO A O 1
ATOM 853 N N . THR A 1 103 ? -5.008 -6.463 8.092 1.00 86.75 103 THR A N 1
ATOM 854 C CA . THR A 1 103 ? -5.630 -7.721 7.687 1.00 86.75 103 THR A CA 1
ATOM 855 C C . THR A 1 103 ? -7.107 -7.701 8.076 1.00 86.75 103 THR A C 1
ATOM 857 O O . THR A 1 103 ? -7.438 -7.399 9.221 1.00 86.75 103 THR A O 1
ATOM 860 N N . GLU A 1 104 ? -7.986 -8.018 7.128 1.00 85.88 104 GLU A N 1
ATOM 861 C CA . GLU A 1 104 ? -9.424 -8.228 7.350 1.00 85.88 104 GLU A CA 1
ATOM 862 C C . GLU A 1 104 ? -9.909 -9.350 6.424 1.00 85.88 104 GLU A C 1
ATOM 864 O O . GLU A 1 104 ? -9.463 -9.427 5.280 1.00 85.88 104 GLU A O 1
ATOM 869 N N . ASP A 1 105 ? -10.777 -10.239 6.918 1.00 81.56 105 ASP A N 1
ATOM 870 C CA . ASP A 1 105 ? -11.375 -11.348 6.152 1.00 81.56 105 ASP A CA 1
ATOM 871 C C . ASP A 1 105 ? -10.356 -12.241 5.411 1.00 81.56 105 ASP A C 1
ATOM 873 O O . ASP A 1 105 ? -10.569 -12.659 4.274 1.00 81.56 105 ASP A O 1
ATOM 877 N N . GLY A 1 106 ? -9.193 -12.494 6.025 1.00 80.88 106 GLY A N 1
ATOM 878 C CA . GLY A 1 106 ? -8.109 -13.281 5.416 1.00 80.88 106 GLY A CA 1
ATOM 879 C C . GLY A 1 106 ? -7.308 -12.543 4.334 1.00 80.88 106 GLY A C 1
ATOM 880 O O . GLY A 1 106 ? -6.401 -13.115 3.731 1.00 80.88 106 GLY A O 1
ATOM 881 N N . ILE A 1 107 ? -7.596 -11.262 4.096 1.00 84.62 107 ILE A N 1
ATOM 882 C CA . ILE A 1 107 ? -6.896 -10.422 3.126 1.00 84.62 107 ILE A CA 1
ATOM 883 C C . ILE A 1 107 ? -5.934 -9.519 3.880 1.00 84.62 107 ILE A C 1
ATOM 885 O O . ILE A 1 107 ? -6.351 -8.601 4.580 1.00 84.62 107 ILE A O 1
ATOM 889 N N . SER A 1 108 ? -4.636 -9.758 3.710 1.00 87.12 108 SER A N 1
ATOM 890 C CA . SER A 1 108 ? -3.583 -8.894 4.246 1.00 87.12 108 SER A CA 1
ATOM 891 C C . SER A 1 108 ? -3.075 -7.907 3.201 1.00 87.12 108 SER A C 1
ATOM 893 O O . SER A 1 108 ? -3.065 -8.187 1.998 1.00 87.12 108 SER A O 1
ATOM 895 N N . LEU A 1 109 ? -2.586 -6.759 3.665 1.00 87.25 109 LEU A N 1
ATOM 896 C CA . LEU A 1 109 ? -1.857 -5.803 2.837 1.00 87.25 109 LEU A CA 1
ATOM 897 C C . LEU A 1 109 ? -0.671 -6.484 2.127 1.00 87.25 109 LEU A C 1
ATOM 899 O O . LEU A 1 109 ? 0.182 -7.107 2.768 1.00 87.25 109 LEU A O 1
ATOM 903 N N . PHE A 1 110 ? -0.626 -6.354 0.799 1.00 85.75 110 PHE A N 1
ATOM 904 C CA . PHE A 1 110 ? 0.458 -6.853 -0.039 1.00 85.75 110 PHE A CA 1
ATOM 905 C C . PHE A 1 110 ? 1.789 -6.225 0.378 1.00 85.75 110 PHE A C 1
ATOM 907 O O . PHE A 1 110 ? 1.823 -5.074 0.802 1.00 85.75 110 PHE A O 1
ATOM 914 N N . GLN A 1 111 ? 2.878 -6.987 0.243 1.00 85.06 111 GLN A N 1
ATOM 915 C CA . GLN A 1 111 ? 4.209 -6.604 0.717 1.00 85.06 111 GLN A CA 1
ATOM 916 C C . GLN A 1 111 ? 5.140 -6.378 -0.480 1.00 85.06 111 GLN A C 1
ATOM 918 O O . GLN A 1 111 ? 5.862 -7.307 -0.853 1.00 85.06 111 GLN A O 1
ATOM 923 N N . PRO A 1 112 ? 5.149 -5.178 -1.096 1.00 81.00 112 PRO A N 1
ATOM 924 C CA . PRO A 1 112 ? 6.057 -4.853 -2.194 1.00 81.00 112 PRO A CA 1
ATOM 925 C C . PRO A 1 112 ? 7.512 -5.210 -1.890 1.00 81.00 112 PRO A C 1
ATOM 927 O O . PRO A 1 112 ? 8.200 -5.763 -2.740 1.00 81.00 112 PRO A O 1
ATOM 930 N N . GLN A 1 113 ? 7.959 -4.966 -0.655 1.00 81.31 113 GLN A N 1
ATOM 931 C CA . GLN A 1 113 ? 9.321 -5.253 -0.198 1.00 81.31 113 GLN A CA 1
ATOM 932 C C . GLN A 1 113 ? 9.744 -6.729 -0.307 1.00 81.31 113 GLN A C 1
ATOM 934 O O . GLN A 1 113 ? 10.932 -7.011 -0.410 1.00 81.31 113 GLN A O 1
ATOM 939 N N . LYS A 1 114 ? 8.796 -7.679 -0.297 1.00 80.69 114 LYS A N 1
ATOM 940 C CA . LYS A 1 114 ? 9.094 -9.115 -0.433 1.00 80.69 114 LYS A CA 1
ATOM 941 C C . LYS A 1 114 ? 9.178 -9.581 -1.884 1.00 80.69 114 LYS A C 1
ATOM 943 O O . LYS A 1 114 ? 9.534 -10.731 -2.126 1.00 80.69 114 LYS A O 1
ATOM 948 N N . VAL A 1 115 ? 8.811 -8.734 -2.845 1.00 78.00 115 VAL A N 1
ATOM 949 C CA . VAL A 1 115 ? 8.854 -9.103 -4.259 1.00 78.00 115 VAL A CA 1
ATOM 950 C C . VAL A 1 115 ? 10.320 -9.212 -4.683 1.00 78.00 115 VAL A C 1
ATOM 952 O O . VAL A 1 115 ? 11.051 -8.225 -4.567 1.00 78.00 115 VAL A O 1
ATOM 955 N N . PRO A 1 116 ? 10.776 -10.381 -5.177 1.00 70.81 116 PRO A N 1
ATOM 956 C CA . PRO A 1 116 ? 12.149 -10.524 -5.624 1.00 70.81 116 PRO A CA 1
ATOM 957 C C . PRO A 1 116 ? 12.383 -9.611 -6.828 1.00 70.81 116 PRO A C 1
ATOM 959 O O . PRO A 1 116 ? 11.675 -9.682 -7.836 1.00 70.81 116 PRO A O 1
ATOM 962 N N . VAL A 1 117 ? 13.395 -8.752 -6.722 1.00 68.12 117 VAL A N 1
ATOM 963 C CA . VAL A 1 117 ? 13.875 -7.942 -7.843 1.00 68.12 117 VAL A CA 1
ATOM 964 C C . VAL A 1 117 ? 14.614 -8.877 -8.794 1.00 68.12 117 VAL A C 1
ATOM 966 O O . VAL A 1 117 ? 15.790 -9.195 -8.599 1.00 68.12 117 VAL A O 1
ATOM 969 N N . VAL A 1 118 ? 13.915 -9.349 -9.825 1.00 66.94 118 VAL A N 1
ATOM 970 C CA . VAL A 1 118 ? 14.505 -10.188 -10.869 1.00 66.94 118 VAL A CA 1
ATOM 971 C C . VAL A 1 118 ? 15.212 -9.273 -11.851 1.00 66.94 118 VAL A C 1
ATOM 973 O O . VAL A 1 118 ? 14.621 -8.818 -12.832 1.00 66.94 118 VAL A O 1
ATOM 976 N N . ARG A 1 119 ? 16.491 -9.001 -11.579 1.00 60.41 119 ARG A N 1
ATOM 977 C CA . ARG A 1 119 ? 17.353 -8.251 -12.495 1.00 60.41 119 ARG A CA 1
ATOM 978 C C . ARG A 1 119 ? 17.321 -8.930 -13.857 1.00 60.41 119 ARG A C 1
ATOM 980 O O . ARG A 1 119 ? 17.562 -10.135 -13.949 1.00 60.41 119 ARG A O 1
ATOM 987 N N . TYR A 1 120 ? 17.011 -8.164 -14.899 1.00 53.16 120 TYR A N 1
ATOM 988 C CA . TYR A 1 120 ? 17.079 -8.676 -16.258 1.00 53.16 120 TYR A CA 1
ATOM 989 C C . TYR A 1 120 ? 18.499 -9.190 -16.508 1.00 53.16 120 TYR A C 1
ATOM 991 O O . TYR A 1 120 ? 19.463 -8.423 -16.518 1.00 53.16 120 TYR A O 1
ATOM 999 N N . ARG A 1 121 ? 18.645 -10.507 -16.664 1.00 52.00 121 ARG A N 1
ATOM 1000 C CA . ARG A 1 121 ? 19.900 -11.079 -17.130 1.00 52.00 121 ARG A CA 1
ATOM 1001 C C . ARG A 1 121 ? 19.982 -10.717 -18.602 1.00 52.00 121 ARG A C 1
ATOM 1003 O O . ARG A 1 121 ? 19.187 -11.222 -19.388 1.00 52.00 121 ARG A O 1
ATOM 1010 N N . TYR A 1 122 ? 20.901 -9.819 -18.949 1.00 50.84 122 TYR A N 1
ATOM 1011 C CA . TYR A 1 122 ? 21.173 -9.469 -20.336 1.00 50.84 122 TYR A CA 1
ATOM 1012 C C . TYR A 1 122 ? 21.449 -10.755 -21.120 1.00 50.84 122 TYR A C 1
ATOM 1014 O O . TYR A 1 122 ? 22.496 -11.386 -20.977 1.00 50.84 122 TYR A O 1
ATOM 1022 N N . ARG A 1 123 ? 20.459 -11.182 -21.898 1.00 52.78 123 ARG A N 1
ATOM 1023 C CA . ARG A 1 123 ? 20.576 -12.271 -22.855 1.00 52.78 123 ARG A CA 1
ATOM 1024 C C . ARG A 1 123 ? 21.025 -11.585 -24.133 1.00 52.78 123 ARG A C 1
ATOM 1026 O O . ARG A 1 123 ? 20.182 -11.095 -24.873 1.00 52.78 123 ARG A O 1
ATOM 1033 N N . GLY A 1 124 ? 22.339 -11.394 -24.267 1.00 56.09 124 GLY A N 1
ATOM 1034 C CA . GLY A 1 124 ? 22.937 -10.645 -25.372 1.00 56.09 124 GLY A CA 1
ATOM 1035 C C . GLY A 1 124 ? 22.509 -11.135 -26.756 1.00 56.09 124 GLY A C 1
ATOM 1036 O O . GLY A 1 124 ? 21.691 -12.037 -26.880 1.00 56.09 124 GLY A O 1
ATOM 1037 N N . ARG A 1 125 ? 23.104 -10.545 -27.795 1.00 55.38 125 ARG A N 1
ATOM 1038 C CA . ARG A 1 125 ? 22.805 -10.661 -29.243 1.00 55.38 125 ARG A CA 1
ATOM 1039 C C . ARG A 1 125 ? 22.553 -12.074 -29.845 1.00 55.38 125 ARG A C 1
ATOM 1041 O O . ARG A 1 125 ? 22.212 -12.151 -31.014 1.00 55.38 125 ARG A O 1
ATOM 1048 N N . ASN A 1 126 ? 22.660 -13.160 -29.077 1.00 56.69 126 ASN A N 1
ATOM 1049 C CA . ASN A 1 126 ? 22.383 -14.561 -29.437 1.00 56.69 126 ASN A CA 1
ATOM 1050 C C . ASN A 1 126 ? 20.888 -14.941 -29.359 1.00 56.69 126 ASN A C 1
ATOM 1052 O O . ASN A 1 126 ? 20.519 -15.957 -28.768 1.00 56.69 126 ASN A O 1
ATOM 1056 N N . ILE A 1 127 ? 20.007 -14.134 -29.947 1.00 58.25 127 ILE A N 1
ATOM 1057 C CA . ILE A 1 127 ? 18.693 -14.632 -30.365 1.00 58.25 127 ILE A CA 1
ATOM 1058 C C . ILE A 1 127 ? 18.854 -14.898 -31.858 1.00 58.25 127 ILE A C 1
ATOM 1060 O O . ILE A 1 127 ? 18.996 -13.917 -32.588 1.00 58.25 127 ILE A O 1
ATOM 1064 N N . PRO A 1 128 ? 18.902 -16.163 -32.323 1.00 55.31 128 PRO A N 1
ATOM 1065 C CA . PRO A 1 128 ? 18.896 -16.429 -33.752 1.00 55.31 128 PRO A CA 1
ATOM 1066 C C . PRO A 1 128 ? 17.614 -15.818 -34.309 1.00 55.31 128 PRO A C 1
ATOM 1068 O O . PRO A 1 128 ? 16.505 -16.253 -33.996 1.00 55.31 128 PRO A O 1
ATOM 1071 N N . THR A 1 129 ? 17.763 -14.727 -35.051 1.00 64.50 129 THR A N 1
ATOM 1072 C CA . THR A 1 129 ? 16.655 -14.151 -35.797 1.00 64.50 129 THR A CA 1
ATOM 1073 C C . THR A 1 129 ? 16.489 -14.978 -37.073 1.00 64.50 129 THR A C 1
ATOM 1075 O O . THR A 1 129 ? 17.486 -15.498 -37.587 1.00 64.50 129 THR A O 1
ATOM 1078 N N . PRO A 1 130 ? 15.269 -15.087 -37.626 1.00 72.56 130 PRO A N 1
ATOM 1079 C CA . PRO A 1 130 ? 15.010 -15.861 -38.848 1.00 72.56 130 PRO A CA 1
ATOM 1080 C C . PRO A 1 130 ? 15.824 -15.400 -40.068 1.00 72.56 130 PRO A C 1
ATOM 1082 O O . PRO A 1 130 ? 15.866 -16.080 -41.083 1.00 72.56 130 PRO A O 1
ATOM 1085 N N . TRP A 1 131 ? 16.459 -14.234 -39.962 1.00 70.19 131 TRP A N 1
ATOM 1086 C CA . TRP A 1 131 ? 17.235 -13.571 -41.003 1.00 70.19 131 TRP A CA 1
ATOM 1087 C C . TRP A 1 131 ? 18.743 -13.790 -40.864 1.00 70.19 131 TRP A C 1
ATOM 1089 O O . TRP A 1 131 ? 19.513 -13.133 -41.556 1.00 70.19 131 TRP A O 1
ATOM 1099 N N . THR A 1 132 ? 19.182 -14.661 -39.951 1.00 70.88 132 THR A N 1
ATOM 1100 C CA . THR A 1 132 ? 20.605 -14.987 -39.797 1.00 70.88 132 THR A CA 1
ATOM 1101 C C . THR A 1 132 ? 20.983 -16.003 -40.882 1.00 70.88 132 THR A C 1
ATOM 1103 O O . THR A 1 132 ? 20.504 -17.136 -40.811 1.00 70.88 132 THR A O 1
ATOM 1106 N N . PRO A 1 133 ? 21.786 -15.640 -41.902 1.00 74.12 133 PRO A N 1
ATOM 1107 C CA . PRO A 1 133 ? 22.154 -16.580 -42.953 1.00 74.12 133 PRO A CA 1
ATOM 1108 C C . PRO A 1 133 ? 23.019 -17.702 -42.367 1.00 74.12 133 PRO A C 1
ATOM 1110 O O . PRO A 1 133 ? 23.990 -17.446 -41.654 1.00 74.12 133 PRO A O 1
ATOM 1113 N N . ILE A 1 134 ? 22.643 -18.950 -42.651 1.00 77.25 134 ILE A N 1
ATOM 1114 C CA . ILE A 1 134 ? 23.423 -20.134 -42.280 1.00 77.25 134 ILE A CA 1
ATOM 1115 C C . ILE A 1 134 ? 24.700 -20.109 -43.132 1.00 77.25 134 ILE A C 1
ATOM 1117 O O . ILE A 1 134 ? 24.586 -20.013 -44.357 1.00 77.25 134 ILE A O 1
ATOM 1121 N N . PRO A 1 135 ? 25.906 -20.155 -42.538 1.00 74.25 135 PRO A N 1
ATOM 1122 C CA . PRO A 1 135 ? 27.129 -20.217 -43.325 1.00 74.25 135 PRO A CA 1
ATOM 1123 C C . PRO A 1 135 ? 27.123 -21.496 -44.180 1.00 74.25 135 PRO A C 1
ATOM 1125 O O . PRO A 1 135 ? 26.731 -22.553 -43.675 1.00 74.25 135 PRO A O 1
ATOM 1128 N N . PRO A 1 136 ? 27.522 -21.424 -45.462 1.00 72.44 136 PRO A N 1
ATOM 1129 C CA . PRO A 1 136 ? 27.572 -22.599 -46.319 1.00 72.44 136 PRO A CA 1
ATOM 1130 C C . PRO A 1 136 ? 28.541 -23.622 -45.723 1.00 72.44 136 PRO A C 1
ATOM 1132 O O . PRO A 1 136 ? 29.629 -23.265 -45.266 1.00 72.44 136 PRO A O 1
ATOM 1135 N N . ALA A 1 137 ? 28.127 -24.889 -45.705 1.00 69.50 137 ALA A N 1
ATOM 1136 C CA . ALA A 1 137 ? 28.986 -25.983 -45.282 1.00 69.50 137 ALA A CA 1
ATOM 1137 C C . ALA A 1 137 ? 30.223 -26.013 -46.191 1.00 69.50 137 ALA A C 1
ATOM 1139 O O . ALA A 1 137 ? 30.100 -26.158 -47.406 1.00 69.50 137 ALA A O 1
ATOM 1140 N N . VAL A 1 138 ? 31.400 -25.823 -45.598 1.00 65.06 138 VAL A N 1
ATOM 1141 C CA . VAL A 1 138 ? 32.675 -26.050 -46.279 1.00 65.06 138 VAL A CA 1
ATOM 1142 C C . VAL A 1 138 ? 32.833 -27.559 -46.471 1.00 65.06 138 VAL A C 1
ATOM 1144 O O . VAL A 1 138 ? 32.758 -28.312 -45.499 1.00 65.06 138 VAL A O 1
ATOM 1147 N N . GLY A 1 139 ? 32.926 -27.979 -47.734 1.00 60.50 139 GLY A N 1
ATOM 1148 C CA . GLY A 1 139 ? 33.230 -29.354 -48.139 1.00 60.50 139 GLY A CA 1
ATOM 1149 C C . GLY A 1 139 ? 34.722 -29.639 -48.150 1.00 60.50 139 GLY A C 1
ATOM 1150 O O . GLY A 1 139 ? 35.508 -28.663 -48.136 1.00 60.50 139 GLY A O 1
#

Sequence (139 aa):
MTLGTDRNVVYTYPSKKALASIVDKVRAITGRSKHRHLSDLLRQLNAVLRGWCAYFRHGVSAATFGYLDEYSWHRVTRWLRKRHPRVPWASLFRRFLPGKRPTEDGISLFQPQKVPVVRYRYRGRNIPTPWTPIPPAVG

Radius of gyration: 22.43 Å; chains: 1; bounding box: 63×40×69 Å

pLDDT: mean 76.29, std 14.58, range [34.94, 90.5]

Foldseek 3Di:
DDDDPPDPQQQQAPPPVLLVVLLVVLVVLLDQPDDPDLLVSLVSNQVSLVVSLVVCLARHDLVSLVVVQVSSLVSSLVSLCVVCVPDDSVVVCVPQPDPHWGDDPNRTRDRSSPRHSPHPPPPPPPPPDPPDDDPDDDD

Secondary structure (DSSP, 8-state):
------------PPPHHHHHHHHHHHHHHT-TTS-SSHHHHHHHHHHHHHHHHHHHTTT--HHHHHHHHHHHHHHHHHHHHHH-TTS-HHHHHHHH-GGGS-EETTEEPP-GGGS---------S----TT-PPPPPP-